Protein AF-A0A382WVY2-F1 (afdb_monomer_lite)

Sequence (60 aa):
MWDQIVGWIKKLTEAGVSLLALAIVMQIIFGKAVPFIGGDVIGNITAIVGALGAQGLVGL

Radius of gyration: 15.42 Å; chains: 1; bounding box: 31×36×31 Å

pLDDT: mean 86.13, std 10.17, range [53.12, 96.31]

Secondary structure (DSSP, 8-state):
-HHHHHHHHHHHHHHHHHHHHHHHHHHHHH-S--TTT-S-HHHHHHHHHHHHHHTTSS--

Structure (mmCIF, N/CA/C/O backbone):
data_AF-A0A382WVY2-F1
#
_entry.id   AF-A0A382WVY2-F1
#
loop_
_atom_site.group_PDB
_atom_site.id
_atom_site.type_symbol
_atom_site.label_atom_id
_atom_site.label_alt_id
_atom_site.label_comp_id
_atom_site.label_asym_id
_atom_site.label_entity_id
_atom_site.label_seq_id
_atom_site.pdbx_PDB_ins_code
_atom_site.Cartn_x
_atom_site.Cartn_y
_atom_site.Cartn_z
_atom_site.occupancy
_atom_site.B_iso_or_equiv
_atom_site.auth_seq_id
_atom_site.auth_comp_id
_atom_site.auth_asym_id
_atom_site.auth_atom_id
_atom_site.pdbx_PDB_model_num
ATOM 1 N N . MET A 1 1 ? -20.412 4.294 20.588 1.00 78.06 1 MET A N 1
ATOM 2 C CA . MET A 1 1 ? -20.758 3.829 19.220 1.00 78.06 1 MET A CA 1
ATOM 3 C C . MET A 1 1 ? -19.767 4.346 18.183 1.00 78.06 1 MET A C 1
ATOM 5 O O . MET A 1 1 ? -19.215 3.534 17.456 1.00 78.06 1 MET A O 1
ATOM 9 N N . TRP A 1 2 ? -19.478 5.653 18.146 1.00 89.25 2 TRP A N 1
ATOM 10 C CA . TRP A 1 2 ? -18.467 6.223 17.242 1.00 89.25 2 TRP A CA 1
ATOM 11 C C . TRP A 1 2 ? -17.075 5.587 17.405 1.00 89.25 2 TRP A C 1
ATOM 13 O O . TRP A 1 2 ? -16.479 5.156 16.423 1.00 89.25 2 TRP A O 1
A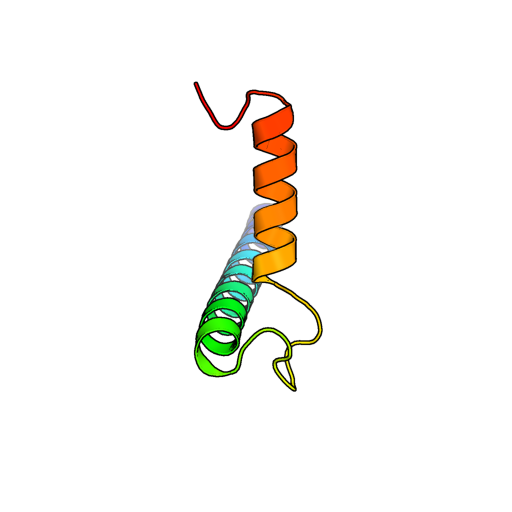TOM 23 N N . ASP A 1 3 ? -16.622 5.385 18.647 1.00 91.88 3 ASP A N 1
ATOM 24 C CA . ASP A 1 3 ? -15.325 4.743 18.924 1.00 91.88 3 ASP A CA 1
ATOM 25 C C . ASP A 1 3 ? -15.234 3.302 18.410 1.00 91.88 3 ASP A C 1
ATOM 27 O O . ASP A 1 3 ? -14.173 2.854 17.982 1.00 91.88 3 ASP A O 1
ATOM 31 N N . GLN A 1 4 ? -16.354 2.573 18.403 1.00 93.19 4 GLN A N 1
ATOM 32 C CA . GLN A 1 4 ? -16.396 1.216 17.859 1.00 93.19 4 GLN A CA 1
ATOM 33 C C . GLN A 1 4 ? -16.264 1.233 16.336 1.00 93.19 4 GLN A C 1
ATOM 35 O O . GLN A 1 4 ? -15.514 0.429 15.792 1.00 93.19 4 GLN A O 1
ATOM 40 N N . ILE A 1 5 ? -16.938 2.163 15.652 1.00 94.19 5 ILE A N 1
ATOM 41 C CA . ILE A 1 5 ? -16.833 2.329 14.194 1.00 94.19 5 ILE A CA 1
ATOM 42 C C . ILE A 1 5 ? -15.396 2.687 13.807 1.00 94.19 5 ILE A C 1
ATOM 44 O O . ILE A 1 5 ? -14.810 2.038 12.942 1.00 94.19 5 ILE A O 1
ATOM 48 N N . VAL A 1 6 ? -14.792 3.659 14.496 1.00 94.94 6 VAL A N 1
ATOM 49 C CA . VAL A 1 6 ? -13.387 4.036 14.281 1.00 94.94 6 VAL A CA 1
ATOM 50 C C . VAL A 1 6 ? -12.456 2.851 14.558 1.00 94.94 6 VAL A C 1
ATOM 52 O O . VAL A 1 6 ? -11.523 2.611 13.793 1.00 94.94 6 VAL A O 1
ATOM 55 N N . GLY A 1 7 ? -12.723 2.070 15.607 1.00 96.12 7 GLY A N 1
ATOM 56 C CA . GLY A 1 7 ? -11.974 0.853 15.919 1.00 96.12 7 GLY A CA 1
ATOM 57 C C . GLY A 1 7 ? -12.048 -0.207 14.816 1.00 96.12 7 GLY A C 1
ATOM 58 O O . GLY A 1 7 ? -11.027 -0.795 14.465 1.00 96.12 7 GLY A O 1
ATOM 59 N N . TRP A 1 8 ? -13.227 -0.426 14.229 1.00 95.75 8 TRP A N 1
ATOM 60 C CA . TRP A 1 8 ? -13.406 -1.342 13.099 1.00 95.75 8 TRP A CA 1
ATOM 61 C C . TRP A 1 8 ? -12.665 -0.874 11.850 1.00 95.75 8 TRP A C 1
ATOM 63 O O . TRP A 1 8 ? -11.971 -1.673 11.225 1.00 95.75 8 TRP A O 1
ATOM 73 N N . ILE A 1 9 ? -12.756 0.417 11.522 1.00 95.62 9 ILE A N 1
ATOM 74 C CA . ILE A 1 9 ? -12.037 1.001 10.385 1.00 95.62 9 ILE A CA 1
ATOM 75 C C . ILE A 1 9 ? -10.531 0.821 10.566 1.00 95.62 9 ILE A C 1
ATOM 77 O O . ILE A 1 9 ? -9.869 0.363 9.644 1.00 95.62 9 ILE A O 1
ATOM 81 N N . LYS A 1 10 ? -9.987 1.100 11.757 1.00 96.31 10 LYS A N 1
ATOM 82 C CA . LYS A 1 10 ? -8.557 0.896 12.035 1.00 96.31 10 LYS A CA 1
ATOM 83 C C . LYS A 1 10 ? -8.121 -0.545 11.788 1.00 96.31 10 LYS A C 1
ATOM 85 O O . LYS A 1 10 ? -7.166 -0.759 11.052 1.00 96.31 10 LYS A O 1
ATOM 90 N N . LYS A 1 11 ? -8.853 -1.524 12.327 1.00 96.00 11 LYS A N 1
ATOM 91 C CA . LYS A 1 11 ? -8.534 -2.948 12.138 1.00 96.00 11 LYS A CA 1
ATOM 92 C C . LYS A 1 11 ? -8.611 -3.381 10.675 1.00 96.00 11 LYS A C 1
ATOM 94 O O . LYS A 1 11 ? -7.767 -4.144 10.219 1.00 96.00 11 LYS A O 1
ATOM 99 N N . LEU A 1 12 ? -9.607 -2.897 9.936 1.00 95.56 12 LEU A N 1
ATOM 100 C CA . LEU A 1 12 ? -9.726 -3.174 8.504 1.00 95.56 12 LEU A CA 1
ATOM 101 C C . LEU A 1 12 ? -8.590 -2.532 7.708 1.00 95.56 12 LEU A C 1
ATOM 103 O O . LEU A 1 12 ? -8.048 -3.170 6.811 1.00 95.56 12 LEU A O 1
ATOM 107 N N . THR A 1 13 ? -8.191 -1.309 8.056 1.00 95.75 13 THR A N 1
ATOM 108 C CA . THR A 1 13 ? -7.036 -0.645 7.447 1.00 95.75 13 THR A CA 1
ATOM 109 C C . THR A 1 13 ? -5.748 -1.404 7.747 1.00 95.75 13 THR A C 1
ATOM 111 O O . THR A 1 13 ? -4.979 -1.659 6.829 1.00 95.75 13 THR A O 1
ATOM 114 N N . GLU A 1 14 ? -5.522 -1.829 8.991 1.00 96.19 14 GLU A N 1
ATOM 115 C CA . GLU A 1 14 ? -4.366 -2.655 9.367 1.00 96.19 14 GLU A CA 1
ATOM 116 C C . GLU A 1 14 ? -4.338 -3.971 8.580 1.00 96.19 14 GLU A C 1
ATOM 118 O O . GLU A 1 14 ? -3.304 -4.336 8.016 1.00 96.19 14 GLU A O 1
ATOM 123 N N . ALA A 1 15 ? -5.487 -4.644 8.459 1.00 95.12 15 ALA A N 1
ATOM 124 C CA . ALA A 1 15 ? -5.623 -5.839 7.636 1.00 95.12 15 ALA A CA 1
ATOM 125 C C . ALA A 1 15 ? -5.287 -5.542 6.164 1.00 95.12 15 ALA A C 1
ATOM 127 O O . ALA A 1 15 ? -4.450 -6.225 5.577 1.00 95.12 15 ALA A O 1
ATOM 128 N N . GLY A 1 16 ? -5.857 -4.485 5.582 1.00 92.62 16 GLY A N 1
ATOM 129 C CA . GLY A 1 16 ? -5.586 -4.066 4.206 1.00 92.62 16 GLY A CA 1
ATOM 130 C C . GLY A 1 16 ? -4.110 -3.757 3.955 1.00 92.62 16 GLY A C 1
ATOM 131 O O . GLY A 1 16 ? -3.540 -4.226 2.973 1.00 92.62 16 GLY A O 1
ATOM 132 N N . VAL A 1 17 ? -3.458 -3.036 4.870 1.00 93.81 17 VAL A N 1
ATOM 133 C CA . VAL A 1 17 ? -2.026 -2.714 4.780 1.00 93.81 17 VAL A CA 1
ATOM 134 C C . VAL A 1 17 ? -1.170 -3.979 4.881 1.00 93.81 17 VAL A C 1
ATOM 136 O O . VAL A 1 17 ? -0.229 -4.132 4.106 1.00 93.81 17 VAL A O 1
ATOM 139 N N . SER A 1 18 ? -1.509 -4.923 5.765 1.00 93.56 18 SER A N 1
ATOM 140 C CA . SER A 1 18 ? -0.783 -6.199 5.857 1.00 93.56 18 SER A CA 1
ATOM 141 C C . SER A 1 18 ? -0.918 -7.049 4.587 1.00 93.56 18 SER A C 1
ATOM 143 O O . SER A 1 18 ? 0.059 -7.648 4.136 1.00 93.56 18 SER A O 1
ATOM 145 N N . LEU A 1 19 ? -2.095 -7.038 3.954 1.00 91.19 19 LEU A N 1
ATOM 146 C CA . LEU A 1 19 ? -2.332 -7.706 2.675 1.00 91.19 19 LEU A CA 1
ATOM 147 C C . LEU A 1 19 ? -1.554 -7.043 1.531 1.00 91.19 19 LEU A C 1
ATOM 149 O O . LEU A 1 19 ? -0.968 -7.748 0.711 1.00 91.19 19 LEU A O 1
ATOM 153 N N . LEU A 1 20 ? -1.483 -5.707 1.498 1.00 91.00 20 LEU A N 1
ATOM 154 C CA . LEU A 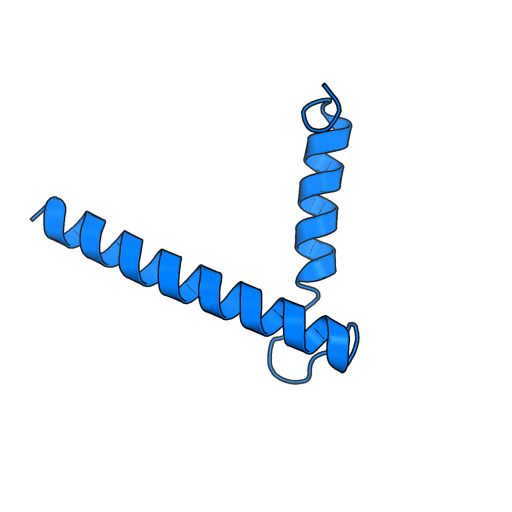1 20 ? -0.648 -4.978 0.536 1.00 91.00 20 LEU A CA 1
ATOM 155 C C . LEU A 1 20 ? 0.834 -5.322 0.706 1.00 91.00 20 LEU A C 1
ATOM 157 O O . LEU A 1 20 ? 1.517 -5.587 -0.280 1.00 91.00 20 LEU A O 1
ATOM 161 N N . ALA A 1 21 ? 1.328 -5.368 1.945 1.00 91.50 21 ALA A N 1
ATOM 162 C CA . ALA A 1 21 ? 2.710 -5.745 2.224 1.00 91.50 21 ALA A CA 1
ATOM 163 C C . ALA A 1 21 ? 3.019 -7.168 1.729 1.00 91.50 21 ALA A C 1
ATOM 165 O O . ALA A 1 21 ? 4.037 -7.384 1.069 1.00 91.50 21 ALA A O 1
ATOM 166 N N . LEU A 1 22 ? 2.117 -8.124 1.974 1.00 91.06 22 LEU A N 1
ATOM 167 C CA . LEU A 1 22 ? 2.250 -9.491 1.470 1.00 91.06 22 LEU A CA 1
ATOM 168 C C . LEU A 1 22 ? 2.285 -9.532 -0.064 1.00 91.06 22 LEU A C 1
ATOM 170 O O . LEU A 1 22 ? 3.144 -10.198 -0.642 1.00 91.06 22 LEU A O 1
ATOM 174 N N . ALA A 1 23 ? 1.387 -8.797 -0.723 1.00 89.50 23 ALA A N 1
ATOM 175 C CA . ALA A 1 23 ? 1.334 -8.707 -2.178 1.00 89.50 23 ALA A CA 1
ATOM 176 C C . ALA A 1 23 ? 2.643 -8.175 -2.781 1.00 89.50 23 ALA A C 1
ATOM 178 O O . ALA A 1 23 ? 3.142 -8.736 -3.757 1.00 89.50 23 ALA A O 1
ATOM 179 N N . ILE A 1 24 ? 3.225 -7.135 -2.174 1.00 90.38 24 ILE A N 1
ATOM 180 C CA . ILE A 1 24 ? 4.501 -6.550 -2.606 1.00 90.38 24 ILE A CA 1
ATOM 181 C C . ILE A 1 24 ? 5.626 -7.585 -2.503 1.00 90.38 24 ILE A C 1
ATOM 183 O O . ILE A 1 24 ? 6.355 -7.792 -3.470 1.00 90.38 24 ILE A O 1
ATOM 187 N N . VAL A 1 25 ? 5.744 -8.281 -1.366 1.00 90.81 25 VAL A N 1
ATOM 188 C CA . VAL 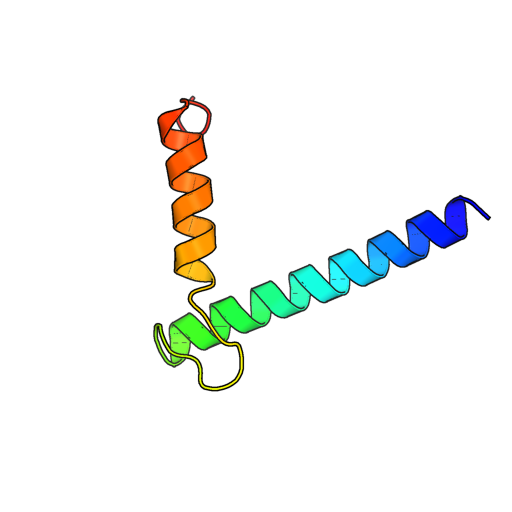A 1 25 ? 6.771 -9.323 -1.179 1.00 90.81 25 VAL A CA 1
ATOM 189 C C . VAL A 1 25 ? 6.608 -10.443 -2.207 1.00 90.81 25 VAL A C 1
ATOM 191 O O . VAL A 1 25 ? 7.586 -10.860 -2.827 1.00 90.81 25 VAL A O 1
ATOM 194 N N . MET A 1 26 ? 5.378 -10.901 -2.447 1.00 89.25 26 MET A N 1
ATOM 195 C CA . MET A 1 26 ? 5.116 -11.932 -3.451 1.00 89.25 26 MET A CA 1
ATOM 196 C C . MET A 1 26 ? 5.487 -11.482 -4.867 1.00 89.25 26 MET A C 1
ATOM 198 O O . MET A 1 26 ? 6.081 -12.267 -5.604 1.00 89.25 26 MET A O 1
ATOM 202 N N . GLN A 1 27 ? 5.185 -10.240 -5.252 1.00 88.50 27 GLN A N 1
ATOM 203 C CA . GLN A 1 27 ? 5.554 -9.715 -6.570 1.00 88.50 27 GLN A CA 1
ATOM 204 C C . GLN A 1 27 ? 7.067 -9.570 -6.754 1.00 88.50 27 GLN A C 1
ATOM 206 O O . GLN A 1 27 ? 7.563 -9.734 -7.866 1.00 88.50 27 GLN A O 1
ATOM 211 N N . ILE A 1 28 ? 7.816 -9.305 -5.681 1.00 88.56 28 ILE A N 1
ATOM 212 C CA . ILE A 1 28 ? 9.284 -9.284 -5.730 1.00 88.56 28 ILE A CA 1
ATOM 213 C C . ILE A 1 28 ? 9.836 -10.690 -6.000 1.00 88.56 28 ILE A C 1
ATOM 215 O O . ILE A 1 28 ? 10.767 -10.838 -6.788 1.00 88.56 28 ILE A O 1
ATOM 219 N N . ILE A 1 29 ? 9.260 -11.721 -5.372 1.00 89.00 29 ILE A N 1
ATOM 220 C CA . ILE A 1 29 ? 9.736 -13.109 -5.487 1.00 89.00 29 ILE A CA 1
ATOM 221 C C . ILE A 1 29 ? 9.326 -13.742 -6.823 1.00 89.00 29 ILE A C 1
ATOM 223 O O . ILE A 1 29 ? 10.140 -14.393 -7.473 1.00 89.00 29 ILE A O 1
ATOM 227 N N . PHE A 1 30 ? 8.065 -13.575 -7.226 1.00 85.44 30 PHE A N 1
ATOM 228 C CA . PHE A 1 30 ? 7.473 -14.275 -8.372 1.00 85.44 30 PHE A CA 1
ATOM 229 C C . PHE A 1 30 ? 7.326 -13.401 -9.628 1.00 85.44 30 PHE A C 1
ATOM 231 O O . PHE A 1 30 ? 6.986 -13.912 -10.694 1.00 85.44 30 PHE A O 1
ATOM 238 N N . GLY A 1 31 ? 7.586 -12.095 -9.535 1.00 80.00 31 GLY A N 1
ATOM 239 C CA . GLY A 1 31 ? 7.389 -11.136 -10.621 1.00 80.00 31 GLY A CA 1
ATOM 240 C C . GLY A 1 31 ? 5.955 -10.594 -10.717 1.00 80.00 31 GLY A C 1
ATOM 241 O O . GLY A 1 31 ? 5.133 -10.750 -9.816 1.00 80.00 31 GLY A O 1
ATOM 242 N N . LYS A 1 32 ? 5.644 -9.923 -11.837 1.00 68.06 32 LYS A N 1
ATOM 243 C CA . LYS A 1 32 ? 4.39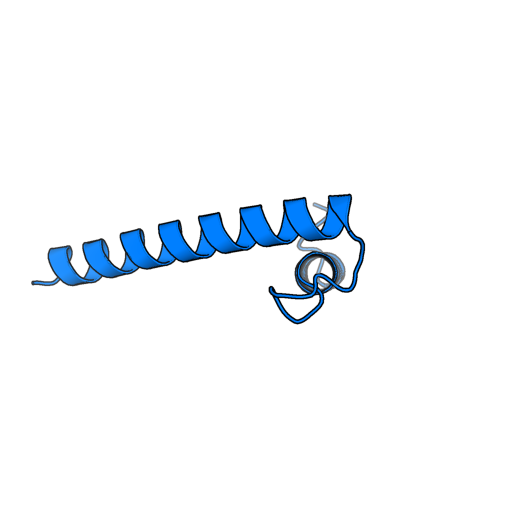9 -9.144 -12.016 1.00 68.06 32 LYS A CA 1
ATOM 244 C C . LYS A 1 32 ? 3.102 -9.946 -11.877 1.00 68.06 32 LYS A C 1
ATOM 246 O O . LYS A 1 32 ? 2.097 -9.388 -11.447 1.00 68.06 32 LYS A O 1
ATOM 251 N N . ALA A 1 33 ? 3.107 -11.227 -12.238 1.00 69.12 33 ALA A N 1
ATOM 252 C CA . ALA A 1 33 ? 1.920 -12.075 -12.213 1.00 69.12 33 ALA A CA 1
ATOM 253 C C . ALA A 1 33 ? 1.967 -13.028 -11.010 1.00 69.12 33 ALA A C 1
ATOM 255 O O . ALA A 1 33 ? 2.394 -14.173 -11.132 1.00 69.12 33 ALA A O 1
ATOM 256 N N . VAL A 1 34 ? 1.521 -12.557 -9.841 1.00 72.94 34 VAL A N 1
ATOM 257 C CA . VAL A 1 34 ? 1.363 -13.421 -8.659 1.00 72.94 34 VAL A CA 1
ATOM 258 C C . VAL A 1 34 ? 0.052 -14.212 -8.802 1.00 72.94 34 VAL A C 1
ATOM 260 O O . VAL A 1 34 ? -1.009 -13.581 -8.817 1.00 72.94 34 VAL A O 1
ATOM 263 N N . PRO A 1 35 ? 0.072 -15.561 -8.862 1.00 64.88 35 PRO A N 1
ATOM 264 C CA . PRO A 1 35 ? -1.084 -16.378 -9.272 1.00 64.88 35 PRO A CA 1
ATOM 265 C C . PRO A 1 35 ? -2.321 -16.374 -8.345 1.00 64.88 35 PRO A C 1
ATOM 267 O O . PRO A 1 35 ? -3.258 -17.127 -8.587 1.00 64.88 35 PRO A O 1
ATOM 270 N N . PHE A 1 36 ? -2.355 -15.546 -7.295 1.00 65.00 36 PHE A N 1
ATOM 271 C CA . PHE A 1 36 ? -3.403 -15.564 -6.255 1.00 65.00 36 PHE A CA 1
ATOM 272 C C . PHE A 1 36 ? -3.834 -14.168 -5.780 1.00 65.00 36 PHE A C 1
ATOM 274 O O . PHE A 1 36 ? -4.894 -14.024 -5.182 1.00 65.00 36 PHE A O 1
ATOM 281 N N . ILE A 1 37 ? -3.006 -13.146 -6.022 1.00 70.06 37 ILE A N 1
ATOM 282 C CA . ILE A 1 37 ? -3.247 -11.770 -5.563 1.00 70.06 37 ILE A CA 1
ATOM 283 C C . ILE A 1 37 ? -4.037 -10.979 -6.617 1.00 70.06 37 ILE A C 1
ATOM 285 O O . ILE A 1 37 ? -4.836 -10.127 -6.249 1.00 70.06 37 ILE A O 1
ATOM 289 N N . GLY A 1 38 ? -3.870 -11.306 -7.907 1.00 67.31 38 GLY A N 1
ATOM 290 C CA . GLY A 1 38 ? -4.537 -10.628 -9.021 1.00 67.31 38 GLY A CA 1
ATOM 291 C C . GLY A 1 38 ? -4.081 -9.171 -9.204 1.00 67.31 38 GLY A C 1
ATOM 292 O O . GLY A 1 38 ? -4.265 -8.326 -8.336 1.00 67.31 38 GLY A O 1
ATOM 293 N N . GLY A 1 39 ? -3.519 -8.847 -10.370 1.00 77.81 39 GLY A N 1
ATOM 294 C CA . GLY A 1 39 ? -3.128 -7.474 -10.720 1.00 77.81 39 GLY A CA 1
ATOM 295 C C . GLY A 1 39 ? -1.706 -7.066 -10.311 1.00 77.81 39 GLY A C 1
ATOM 296 O O . GLY A 1 39 ? -0.961 -7.843 -9.714 1.00 77.81 39 GLY A O 1
ATOM 297 N N . ASP A 1 40 ? -1.324 -5.840 -10.694 1.00 86.88 40 ASP A N 1
ATOM 298 C CA . ASP A 1 40 ? 0.021 -5.289 -10.488 1.00 86.88 40 ASP A CA 1
ATOM 299 C C . ASP A 1 40 ? 0.062 -4.283 -9.319 1.00 86.88 40 ASP A C 1
ATOM 301 O O . ASP A 1 40 ? -0.156 -3.087 -9.513 1.00 86.88 40 ASP A O 1
ATOM 305 N N . VAL A 1 41 ? 0.317 -4.752 -8.091 1.00 88.56 41 VAL A N 1
ATOM 306 C CA . VAL A 1 41 ? 0.283 -3.900 -6.885 1.00 88.56 41 VAL A CA 1
ATOM 307 C C . VAL A 1 41 ? 1.407 -2.862 -6.887 1.00 88.56 41 VAL A C 1
ATOM 309 O O . VAL A 1 41 ? 1.141 -1.676 -6.689 1.00 88.56 41 VAL A O 1
ATOM 312 N N . ILE A 1 42 ? 2.647 -3.272 -7.160 1.00 89.75 42 ILE A N 1
ATOM 313 C CA . ILE A 1 42 ? 3.793 -2.358 -7.274 1.00 89.75 42 ILE A CA 1
ATOM 314 C C . ILE A 1 42 ? 3.564 -1.365 -8.419 1.00 89.75 42 ILE A C 1
ATOM 316 O O . ILE A 1 42 ? 3.811 -0.168 -8.247 1.00 89.75 42 ILE A O 1
ATOM 320 N N . GLY A 1 43 ? 3.052 -1.828 -9.563 1.00 91.06 43 GLY A N 1
ATOM 321 C CA . GLY A 1 43 ? 2.706 -0.964 -10.691 1.00 91.06 43 GLY A CA 1
ATOM 322 C C . GLY A 1 43 ? 1.667 0.097 -10.325 1.00 91.06 43 GLY A C 1
ATOM 323 O O . GLY A 1 43 ? 1.882 1.277 -10.597 1.00 91.06 43 GLY A O 1
ATOM 324 N N . ASN A 1 44 ? 0.593 -0.291 -9.635 1.00 90.81 44 ASN A N 1
ATOM 325 C CA . ASN A 1 44 ? -0.446 0.630 -9.172 1.00 90.81 44 ASN A CA 1
ATOM 326 C C . ASN A 1 44 ? 0.107 1.690 -8.207 1.00 90.81 44 ASN A C 1
ATOM 328 O O . ASN A 1 44 ? -0.181 2.875 -8.369 1.00 90.81 44 ASN A O 1
ATOM 332 N N . ILE A 1 45 ? 0.935 1.288 -7.235 1.00 89.88 45 ILE A N 1
ATOM 333 C CA . ILE A 1 45 ? 1.572 2.226 -6.296 1.00 89.88 45 ILE A CA 1
ATOM 334 C C . ILE A 1 45 ? 2.488 3.192 -7.053 1.00 89.88 45 ILE A C 1
ATOM 336 O O . ILE A 1 45 ? 2.409 4.402 -6.855 1.00 89.88 45 ILE A O 1
ATOM 340 N N . THR A 1 46 ? 3.322 2.675 -7.95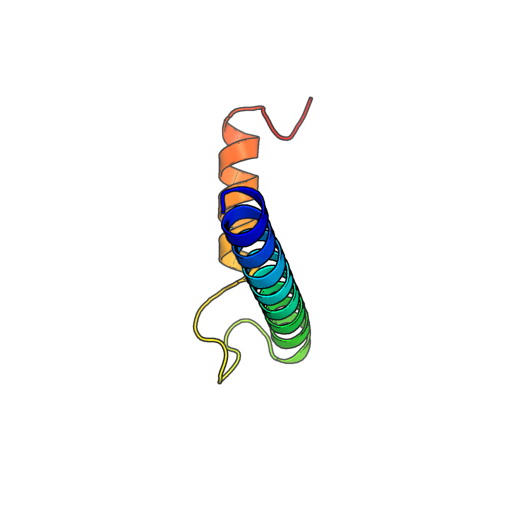6 1.00 91.31 46 THR A N 1
ATOM 341 C CA . THR A 1 46 ? 4.263 3.490 -8.739 1.00 91.31 46 THR A CA 1
ATOM 342 C C . THR A 1 46 ? 3.527 4.487 -9.634 1.00 91.31 46 THR A C 1
ATOM 344 O O . THR A 1 46 ? 3.954 5.632 -9.749 1.00 91.31 46 THR A O 1
ATOM 347 N N . ALA A 1 47 ? 2.392 4.097 -10.221 1.00 93.06 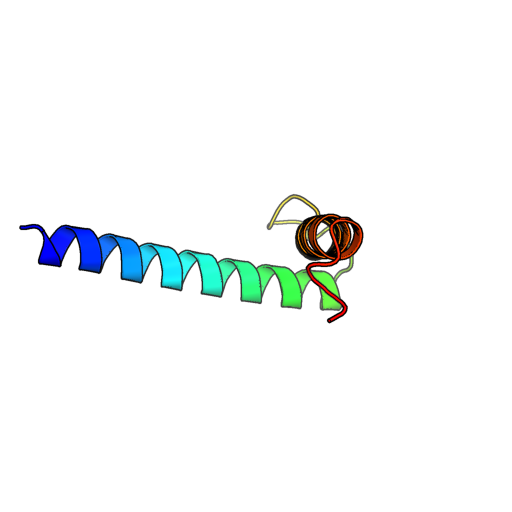47 ALA A N 1
ATOM 348 C CA . ALA A 1 47 ? 1.553 4.989 -11.018 1.00 93.06 47 ALA A CA 1
ATOM 349 C C . ALA A 1 47 ? 0.962 6.132 -10.179 1.00 93.06 47 ALA A C 1
ATOM 351 O O . ALA A 1 47 ? 0.998 7.284 -10.609 1.00 93.06 47 ALA A O 1
ATOM 352 N N . ILE A 1 48 ? 0.472 5.838 -8.969 1.00 91.44 48 ILE A N 1
ATOM 353 C CA . ILE A 1 48 ? -0.037 6.860 -8.042 1.00 91.44 48 ILE A CA 1
ATOM 354 C C . ILE A 1 48 ? 1.087 7.818 -7.640 1.00 91.44 48 ILE A C 1
ATOM 356 O O . ILE A 1 48 ? 0.924 9.031 -7.748 1.00 91.44 48 ILE A O 1
ATOM 360 N N . VAL A 1 49 ? 2.240 7.293 -7.218 1.00 90.38 49 VAL A N 1
ATOM 361 C CA . VAL A 1 49 ? 3.397 8.115 -6.830 1.00 90.38 49 VAL A CA 1
ATOM 362 C C . VAL A 1 49 ? 3.874 8.970 -8.005 1.00 90.38 49 VAL A C 1
ATOM 364 O O . VAL A 1 49 ? 4.135 10.156 -7.828 1.00 90.38 49 VAL A O 1
ATOM 367 N N . GLY A 1 50 ? 3.919 8.410 -9.214 1.00 91.81 50 GLY A N 1
ATOM 368 C CA . GLY A 1 50 ? 4.250 9.146 -10.432 1.00 91.81 50 GLY A CA 1
ATOM 369 C C . GLY A 1 50 ? 3.255 10.266 -10.737 1.00 91.81 50 GLY A C 1
ATOM 370 O O . GLY A 1 50 ? 3.669 11.376 -11.061 1.00 91.81 50 GLY A O 1
ATOM 371 N N . ALA A 1 51 ? 1.952 10.018 -10.575 1.00 91.38 51 ALA A N 1
ATOM 372 C CA . ALA A 1 51 ? 0.919 11.037 -10.752 1.00 91.38 51 ALA A CA 1
ATOM 373 C C . ALA A 1 51 ? 1.052 12.175 -9.728 1.00 91.38 51 ALA A C 1
ATOM 375 O O . ALA A 1 51 ? 0.928 13.343 -10.091 1.00 91.38 51 ALA A O 1
ATOM 376 N N . LEU A 1 52 ? 1.361 11.854 -8.469 1.00 88.62 52 LEU A N 1
ATOM 377 C CA . LEU A 1 52 ? 1.633 12.855 -7.436 1.00 88.62 52 LEU A CA 1
ATOM 378 C C . LEU A 1 52 ? 2.920 13.641 -7.740 1.00 88.62 52 LEU A C 1
ATOM 380 O O . LEU A 1 52 ? 2.946 14.862 -7.591 1.00 88.62 52 LEU A O 1
ATOM 384 N N . GLY A 1 53 ? 3.972 12.975 -8.223 1.00 86.62 53 GLY A N 1
ATOM 385 C CA . GLY A 1 53 ? 5.226 13.619 -8.624 1.00 86.62 53 GLY A CA 1
ATOM 386 C C . GLY A 1 53 ? 5.058 14.557 -9.814 1.00 86.62 53 GLY A C 1
ATOM 387 O O . GLY A 1 53 ? 5.608 15.654 -9.813 1.00 86.62 53 GLY A O 1
ATOM 388 N N . ALA A 1 54 ? 4.217 14.192 -10.782 1.00 85.19 54 ALA A N 1
ATOM 389 C CA . ALA A 1 54 ? 3.866 15.051 -11.912 1.00 85.19 54 ALA A CA 1
ATOM 390 C C . ALA A 1 54 ? 3.132 16.338 -11.487 1.00 85.19 54 ALA A C 1
ATOM 392 O O . ALA A 1 54 ? 3.210 17.343 -12.188 1.00 85.19 54 ALA A O 1
ATOM 393 N N . GLN A 1 55 ? 2.454 16.330 -10.335 1.00 85.69 55 GLN A N 1
ATOM 394 C CA . GLN A 1 55 ? 1.845 17.521 -9.729 1.00 85.69 55 GLN A CA 1
ATOM 395 C C . GLN A 1 55 ? 2.828 18.321 -8.855 1.00 85.69 55 GLN A C 1
ATOM 397 O O . GLN A 1 55 ? 2.419 19.240 -8.151 1.00 85.69 55 GLN A O 1
ATOM 402 N N . GLY A 1 56 ? 4.119 17.970 -8.855 1.00 79.06 56 GLY A N 1
ATOM 403 C CA . GLY A 1 56 ? 5.141 18.623 -8.035 1.00 79.06 56 GLY A CA 1
ATOM 404 C C . GLY A 1 56 ? 5.048 18.306 -6.537 1.00 79.06 56 GLY A C 1
ATOM 405 O O . GLY A 1 56 ? 5.769 18.912 -5.753 1.00 79.06 56 GLY A O 1
ATOM 406 N N . LEU A 1 57 ? 4.188 17.361 -6.127 1.00 75.69 57 LEU A N 1
ATOM 407 C CA . LEU A 1 57 ? 4.016 16.952 -4.723 1.00 75.69 57 LEU A CA 1
ATOM 408 C C . LEU A 1 57 ? 5.083 15.949 -4.259 1.00 75.69 57 LEU A C 1
ATOM 410 O O . LEU A 1 57 ? 5.208 15.696 -3.065 1.00 75.69 57 LEU A O 1
ATOM 414 N N . VAL A 1 58 ? 5.837 15.360 -5.191 1.00 66.38 58 VAL A N 1
ATOM 415 C CA . VAL A 1 58 ? 6.909 14.394 -4.910 1.00 66.38 58 VAL A CA 1
ATOM 416 C C . VAL A 1 58 ? 8.188 14.948 -5.533 1.00 66.38 58 VAL A C 1
ATOM 418 O O . VAL A 1 58 ? 8.533 14.605 -6.660 1.00 66.38 58 VAL A O 1
ATOM 421 N N . GLY A 1 59 ? 8.838 15.896 -4.856 1.00 65.88 59 GLY A N 1
ATOM 422 C CA . GLY A 1 59 ? 10.029 16.564 -5.401 1.00 65.88 59 GLY A CA 1
ATOM 423 C C . GLY A 1 59 ? 10.366 17.948 -4.840 1.00 65.88 59 GLY A C 1
ATOM 424 O O . GLY A 1 59 ? 11.349 18.533 -5.290 1.00 65.88 59 GLY A O 1
ATOM 425 N N . LEU A 1 60 ? 9.596 18.451 -3.871 1.00 53.12 60 LEU A N 1
ATOM 426 C CA . LEU A 1 60 ? 9.998 19.519 -2.949 1.00 53.12 60 LEU A CA 1
ATOM 427 C C . LEU A 1 60 ? 10.149 18.944 -1.540 1.00 53.12 60 LEU A C 1
ATOM 429 O O . LEU A 1 60 ? 9.317 18.077 -1.183 1.00 53.12 60 LEU A O 1
#

Foldseek 3Di:
DVVVVVVVVVVVVVVVVVLLVVVVVQCVVPNQCRPPSDGGSVVVVVVVLVVCVVVVNNPD

Organism: NCBI:txid408172